Protein AF-A0A959N5Y9-F1 (afdb_monomer)

Radius of gyration: 11.27 Å; Cα contacts (8 Å, |Δi|>4): 130; chains: 1; bounding box: 28×24×29 Å

Mean predicted aligned error: 2.86 Å

pLDDT: mean 93.7, std 3.3, range [83.81, 96.88]

Secondary structure (DSSP, 8-state):
-EEESSSEEEEEEE-SSS-EEEEE--SSPPPBTTBEE-GGGGGG-SEEEEE-SGGG--HHHHHHHHHHHHHT-

Solvent-accessible surface area (backbone atoms only — not comparable to full-atom values): 4124 Å² total; per-residue (Å²): 89,82,41,64,77,82,36,69,18,38,33,47,39,81,73,54,101,65,33,35,34,40,29,31,30,60,92,88,71,81,70,52,89,70,39,34,66,24,67,95,48,50,92,74,16,57,23,23,31,80,33,67,49,78,81,62,69,38,73,64,53,54,49,52,55,50,51,14,56,65,66,22,108

Structure (mmCIF, N/CA/C/O backbone):
data_AF-A0A959N5Y9-F1
#
_entry.id   AF-A0A959N5Y9-F1
#
loop_
_atom_site.group_PDB
_atom_site.id
_atom_site.type_symbol
_atom_site.label_atom_id
_atom_site.label_alt_id
_atom_site.label_comp_id
_atom_site.label_asym_id
_atom_site.label_entity_id
_atom_site.label_seq_id
_atom_site.pdbx_PDB_ins_code
_atom_site.Cartn_x
_atom_site.Cartn_y
_atom_site.Cartn_z
_atom_site.occupancy
_atom_site.B_iso_or_equiv
_atom_site.auth_seq_id
_atom_site.auth_comp_id
_atom_site.auth_asym_id
_atom_site.auth_atom_id
_atom_site.pdbx_PDB_model_num
ATOM 1 N N . VAL A 1 1 ? -0.404 -8.349 5.107 1.00 90.81 1 VAL A N 1
ATOM 2 C CA . VAL A 1 1 ? -0.475 -9.202 3.895 1.00 90.81 1 VAL A CA 1
ATOM 3 C C . VAL A 1 1 ? 0.384 -8.584 2.803 1.00 90.81 1 VAL A C 1
ATOM 5 O O . VAL A 1 1 ? 0.209 -7.410 2.504 1.00 90.81 1 VAL A O 1
ATOM 8 N N . SER A 1 2 ? 1.342 -9.336 2.254 1.00 93.75 2 SER A N 1
ATOM 9 C CA . SER A 1 2 ? 2.230 -8.861 1.182 1.00 93.75 2 SER A CA 1
ATOM 10 C C . SER A 1 2 ? 1.695 -9.280 -0.183 1.00 93.75 2 SER A C 1
ATOM 12 O O . SER A 1 2 ? 1.345 -10.444 -0.363 1.00 93.75 2 SER A O 1
ATOM 14 N N . VAL A 1 3 ? 1.647 -8.342 -1.131 1.00 95.50 3 VAL A N 1
ATOM 15 C CA . VAL A 1 3 ? 1.204 -8.586 -2.508 1.00 95.50 3 VAL A CA 1
ATOM 16 C C . VAL A 1 3 ? 2.391 -8.390 -3.445 1.00 95.50 3 VAL A C 1
ATOM 18 O O . VAL A 1 3 ? 3.087 -7.365 -3.415 1.00 95.50 3 VAL A O 1
ATOM 21 N N . ARG A 1 4 ? 2.660 -9.410 -4.261 1.00 94.94 4 ARG A N 1
ATOM 22 C CA . ARG A 1 4 ? 3.844 -9.479 -5.119 1.00 94.94 4 ARG A CA 1
ATOM 23 C C . ARG A 1 4 ? 3.459 -9.870 -6.538 1.00 94.94 4 ARG A C 1
ATOM 25 O O . ARG A 1 4 ? 2.543 -10.661 -6.735 1.00 94.94 4 ARG A O 1
ATOM 32 N N . ARG A 1 5 ? 4.197 -9.323 -7.505 1.00 93.12 5 ARG A N 1
ATOM 33 C CA . ARG A 1 5 ? 4.250 -9.816 -8.886 1.00 93.12 5 ARG A CA 1
ATOM 34 C C . ARG A 1 5 ? 5.623 -10.456 -9.099 1.00 93.12 5 ARG A C 1
ATOM 36 O O . ARG A 1 5 ? 5.861 -11.533 -8.572 1.00 93.12 5 ARG A O 1
ATOM 43 N N . LYS A 1 6 ? 6.563 -9.760 -9.754 1.00 94.19 6 LYS A N 1
ATOM 44 C CA . LYS A 1 6 ? 7.990 -10.132 -9.754 1.00 94.19 6 LYS A CA 1
ATOM 45 C C . LYS A 1 6 ? 8.708 -9.590 -8.516 1.00 94.19 6 LYS A C 1
ATOM 47 O O . LYS A 1 6 ? 9.594 -10.237 -7.968 1.00 94.19 6 LYS A O 1
ATOM 52 N N . ARG A 1 7 ? 8.300 -8.405 -8.053 1.00 91.75 7 ARG A N 1
ATOM 53 C CA . ARG A 1 7 ? 8.726 -7.785 -6.790 1.00 91.75 7 ARG A CA 1
ATOM 54 C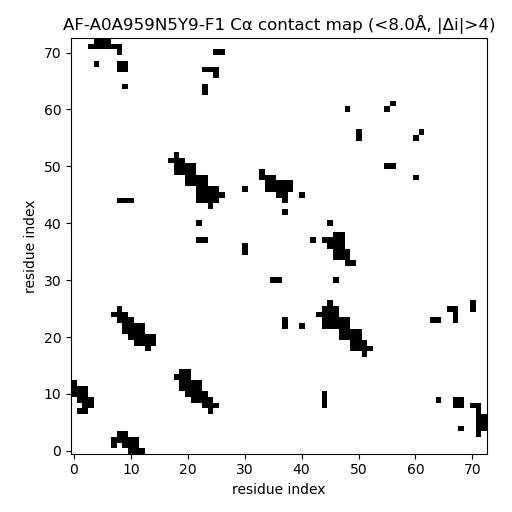 C . ARG A 1 7 ? 7.498 -7.457 -5.936 1.00 91.75 7 ARG A C 1
ATOM 56 O O . ARG A 1 7 ? 6.369 -7.446 -6.429 1.00 91.75 7 ARG A O 1
ATOM 63 N N . GLN A 1 8 ? 7.710 -7.216 -4.644 1.00 93.94 8 GLN A N 1
ATOM 64 C CA . GLN A 1 8 ? 6.656 -6.702 -3.768 1.00 93.94 8 GLN A CA 1
ATOM 65 C C . GLN A 1 8 ? 6.293 -5.276 -4.174 1.00 93.94 8 GLN A C 1
ATOM 67 O O . GLN A 1 8 ? 7.184 -4.432 -4.275 1.00 93.94 8 GLN A O 1
ATOM 72 N N . PHE A 1 9 ? 5.000 -5.029 -4.385 1.00 95.62 9 PHE A N 1
ATOM 73 C CA . PHE A 1 9 ? 4.499 -3.734 -4.853 1.00 95.62 9 PHE A CA 1
ATOM 74 C C . PHE A 1 9 ? 3.404 -3.145 -3.968 1.00 95.62 9 PHE A C 1
ATOM 76 O O . PHE A 1 9 ? 3.234 -1.928 -3.952 1.00 95.62 9 PHE A O 1
ATOM 83 N N . ALA A 1 10 ? 2.707 -3.984 -3.196 1.00 96.12 10 ALA A N 1
ATOM 84 C CA . ALA A 1 10 ? 1.739 -3.529 -2.213 1.00 96.12 10 ALA A CA 1
ATOM 85 C C . ALA A 1 10 ? 1.830 -4.328 -0.908 1.00 96.12 10 ALA A C 1
ATOM 87 O O . ALA A 1 10 ? 2.248 -5.491 -0.879 1.00 96.12 10 ALA A O 1
ATOM 88 N N . PHE A 1 11 ? 1.434 -3.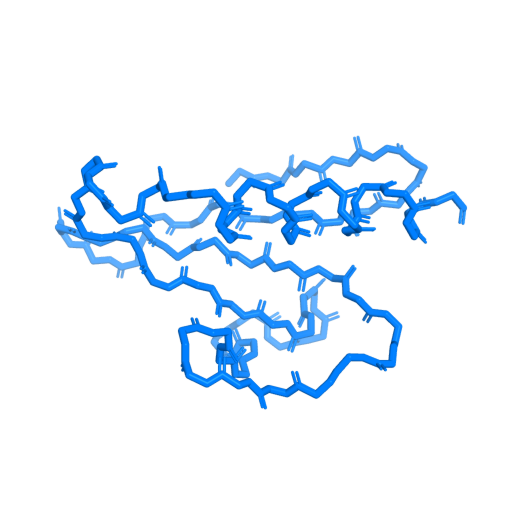686 0.186 1.00 95.50 11 PHE A N 1
ATOM 89 C CA . PHE A 1 11 ? 1.407 -4.273 1.517 1.00 95.50 11 PHE A CA 1
ATOM 90 C C . PHE A 1 11 ? 0.184 -3.776 2.280 1.00 95.50 11 PHE A C 1
ATOM 92 O O . PHE A 1 11 ? -0.035 -2.580 2.391 1.00 95.50 11 PHE A O 1
ATOM 99 N N . ILE A 1 12 ? -0.621 -4.693 2.800 1.00 95.38 12 ILE A N 1
ATOM 100 C CA . ILE A 1 12 ? -1.858 -4.373 3.515 1.00 95.38 12 ILE 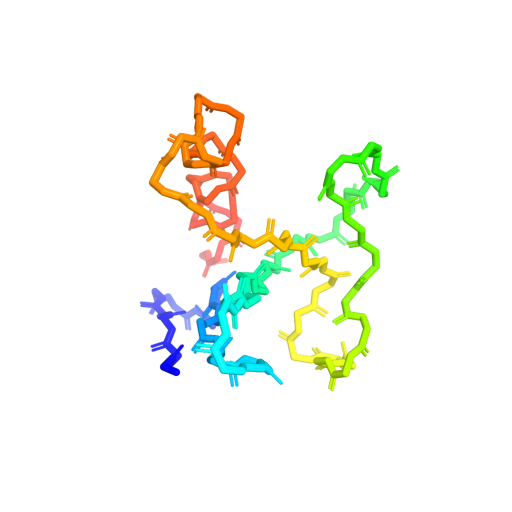A CA 1
ATOM 101 C C . ILE A 1 12 ? -1.635 -4.696 4.988 1.00 95.38 12 ILE A C 1
ATOM 103 O O . ILE A 1 12 ? -1.462 -5.870 5.333 1.00 95.38 12 ILE A O 1
ATOM 107 N N . GLN A 1 13 ? -1.626 -3.683 5.851 1.00 94.56 13 GLN A N 1
ATOM 108 C CA . GLN A 1 13 ? -1.438 -3.846 7.292 1.00 94.56 13 GLN A CA 1
ATOM 109 C C . GLN A 1 13 ? -2.638 -3.281 8.058 1.00 94.56 13 GLN A C 1
ATOM 111 O O . GLN A 1 13 ? -2.933 -2.099 7.918 1.00 94.56 13 GLN A O 1
ATOM 116 N N . PRO A 1 14 ? -3.315 -4.078 8.901 1.00 94.62 14 PRO A N 1
ATOM 117 C CA . PRO A 1 14 ? -4.172 -3.532 9.946 1.00 94.62 14 PRO A CA 1
ATOM 118 C C . PRO A 1 14 ? -3.288 -2.746 10.919 1.00 94.62 14 PRO A C 1
ATOM 120 O O . PRO A 1 14 ? -2.421 -3.326 11.575 1.00 94.62 14 PRO A O 1
ATOM 123 N N . SER A 1 15 ? -3.452 -1.427 10.961 1.00 93.06 15 SER A N 1
ATOM 124 C CA . SER A 1 15 ? -2.583 -0.543 11.749 1.00 93.06 15 SER A CA 1
ATOM 125 C C . SER A 1 15 ? -3.220 -0.113 13.064 1.00 93.06 15 SER A C 1
ATOM 127 O O . SER A 1 15 ? -2.511 0.139 14.034 1.00 93.06 15 SER A O 1
ATOM 129 N N . THR A 1 16 ? -4.550 -0.040 13.114 1.00 94.38 16 THR A N 1
ATOM 130 C CA . THR A 1 16 ? -5.335 0.206 14.333 1.00 94.38 16 THR A CA 1
ATOM 131 C C . THR A 1 16 ? -6.588 -0.672 14.316 1.00 94.38 16 THR A C 1
ATOM 133 O O . THR A 1 16 ? -6.803 -1.452 13.389 1.00 94.38 16 THR A O 1
ATOM 136 N N . LYS A 1 17 ? -7.442 -0.536 15.339 1.00 94.69 17 LYS A N 1
ATOM 137 C CA . LYS A 1 17 ? -8.731 -1.242 15.440 1.00 94.69 17 LYS A CA 1
ATOM 138 C C . LYS A 1 17 ? -9.659 -0.986 14.242 1.00 94.69 17 LYS A C 1
ATOM 140 O O . LYS A 1 17 ? -10.455 -1.849 13.894 1.00 94.69 17 LYS A O 1
ATOM 145 N N . ASP A 1 18 ? -9.571 0.198 13.649 1.00 95.62 18 ASP A N 1
ATOM 146 C CA . ASP A 1 18 ? -10.500 0.742 12.657 1.00 95.62 18 ASP A CA 1
ATOM 147 C C . ASP A 1 18 ? -9.814 1.193 11.355 1.00 95.62 18 ASP A C 1
ATOM 149 O O . ASP A 1 18 ? -10.467 1.756 10.478 1.00 95.62 18 ASP A O 1
ATOM 153 N N . ARG A 1 19 ? -8.502 0.967 11.211 1.00 95.25 19 ARG A N 1
ATOM 154 C CA . ARG A 1 19 ? -7.723 1.439 10.062 1.00 95.25 19 ARG A CA 1
ATOM 155 C C . ARG A 1 19 ? -6.813 0.366 9.496 1.00 95.25 19 ARG A C 1
ATOM 157 O O . ARG A 1 19 ? -6.056 -0.293 10.213 1.00 95.25 19 ARG A O 1
ATOM 164 N N . ILE A 1 20 ? -6.820 0.292 8.174 1.00 95.56 20 ILE A N 1
ATOM 165 C CA . ILE A 1 20 ? -5.865 -0.461 7.375 1.00 95.56 20 ILE A CA 1
ATOM 166 C C . ILE A 1 20 ? -4.969 0.535 6.646 1.00 95.56 20 ILE A C 1
ATOM 168 O O . ILE A 1 20 ? -5.452 1.477 6.023 1.00 95.56 20 ILE A O 1
ATOM 172 N N . ASP A 1 21 ? -3.665 0.300 6.683 1.00 96.25 21 ASP A N 1
ATOM 173 C CA . ASP A 1 21 ? -2.708 1.029 5.866 1.00 96.25 21 ASP A CA 1
ATOM 174 C C . ASP A 1 21 ? -2.344 0.177 4.643 1.00 96.25 21 ASP A C 1
ATOM 176 O O . ASP A 1 21 ? -1.887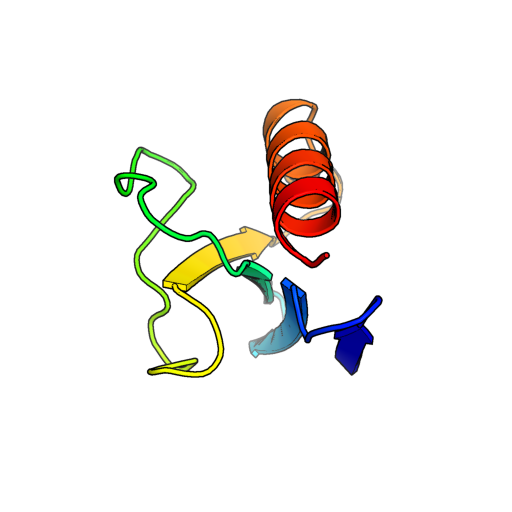 -0.965 4.759 1.00 96.25 21 ASP A O 1
ATOM 180 N N . LEU A 1 22 ? -2.558 0.749 3.458 1.00 96.62 22 LEU A N 1
ATOM 181 C CA . LEU A 1 22 ? -2.125 0.206 2.177 1.00 96.62 22 LEU A CA 1
ATOM 182 C C . LEU A 1 22 ? -0.779 0.833 1.805 1.00 96.62 22 LEU A C 1
ATOM 184 O O . LEU A 1 22 ? -0.719 1.960 1.320 1.00 96.62 22 LEU A O 1
ATOM 188 N N . GLY A 1 23 ? 0.305 0.105 2.037 1.00 96.88 23 GLY A N 1
ATOM 189 C CA . GLY A 1 23 ? 1.632 0.435 1.535 1.00 96.88 23 GLY A CA 1
ATOM 190 C C . GLY A 1 23 ? 1.738 0.163 0.035 1.00 96.88 23 GLY A C 1
ATOM 191 O O . GLY A 1 23 ? 1.288 -0.882 -0.437 1.00 96.88 23 GLY A O 1
ATOM 192 N N . LEU A 1 24 ? 2.352 1.085 -0.704 1.00 96.75 24 LEU A N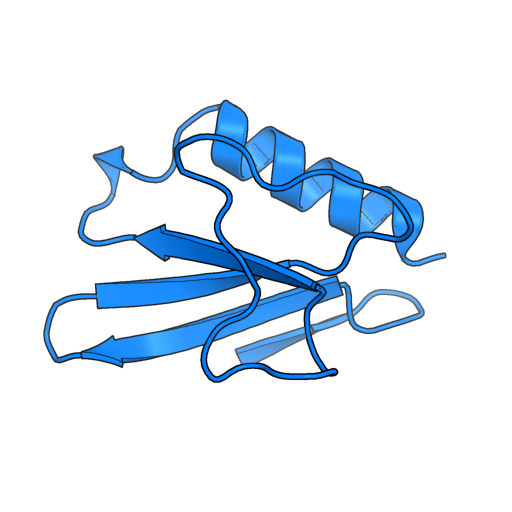 1
ATOM 193 C CA . LEU A 1 24 ? 2.589 0.994 -2.145 1.00 96.75 24 LEU A CA 1
ATOM 194 C C . LEU A 1 24 ? 4.057 1.285 -2.461 1.00 96.75 24 LEU A C 1
ATOM 196 O O . LEU A 1 24 ? 4.690 2.138 -1.829 1.00 96.75 24 LEU A O 1
ATOM 200 N N . LYS A 1 25 ? 4.612 0.574 -3.443 1.00 95.62 25 LYS A N 1
ATOM 201 C CA . LYS A 1 25 ? 5.997 0.752 -3.882 1.00 95.62 25 LYS A CA 1
ATOM 202 C C . LYS A 1 25 ? 6.056 1.300 -5.304 1.00 95.62 25 LYS A C 1
ATOM 204 O O . LYS A 1 25 ? 5.845 0.572 -6.264 1.00 95.62 25 LYS A O 1
ATOM 209 N N . PHE A 1 26 ? 6.416 2.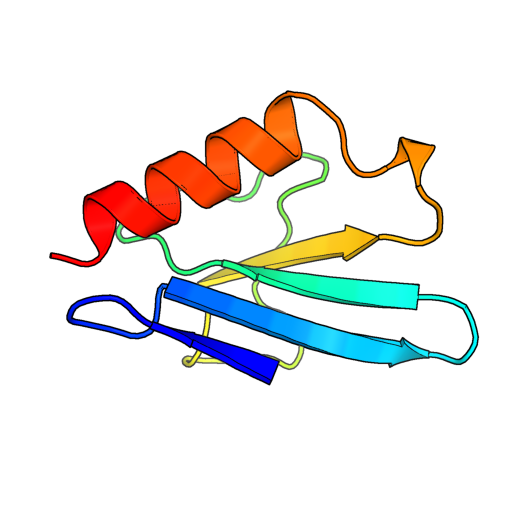573 -5.387 1.00 94.75 26 PHE A N 1
ATOM 210 C CA . PHE A 1 26 ? 6.768 3.308 -6.603 1.00 94.75 26 PHE A CA 1
ATOM 211 C C . PHE A 1 26 ? 8.268 3.594 -6.651 1.00 94.75 26 PHE A C 1
ATOM 213 O O . PHE A 1 26 ? 8.906 3.673 -5.594 1.00 94.75 26 PHE A O 1
ATOM 220 N N . LYS A 1 27 ? 8.807 3.806 -7.854 1.00 89.88 27 LYS A N 1
ATOM 221 C CA . LYS A 1 27 ? 10.199 4.207 -8.098 1.00 89.88 27 LYS A CA 1
ATOM 222 C C . LYS A 1 27 ? 10.416 5.693 -7.804 1.00 89.88 27 LYS A C 1
ATOM 224 O O . LYS A 1 27 ? 11.197 6.005 -6.918 1.00 89.88 27 LYS A O 1
ATOM 229 N N . ASN A 1 28 ? 9.701 6.584 -8.498 1.00 87.88 28 ASN A N 1
ATOM 230 C CA . ASN A 1 28 ? 9.922 8.041 -8.459 1.00 87.88 28 ASN A CA 1
ATOM 231 C C . ASN A 1 28 ? 8.598 8.827 -8.419 1.00 87.88 28 ASN A C 1
ATOM 233 O O . ASN A 1 28 ? 8.356 9.700 -9.251 1.00 87.88 28 ASN A O 1
ATOM 237 N N . LYS A 1 29 ? 7.716 8.499 -7.471 1.00 91.44 29 LYS A N 1
ATOM 238 C CA . LYS A 1 29 ? 6.438 9.200 -7.295 1.00 91.44 29 LYS A CA 1
ATOM 239 C C . LYS A 1 29 ? 6.522 10.174 -6.112 1.00 91.44 29 LYS A C 1
ATOM 241 O O . LYS A 1 29 ? 7.081 9.787 -5.087 1.00 91.44 29 LYS A O 1
ATOM 246 N N . PRO A 1 30 ? 6.015 11.414 -6.227 1.00 91.69 30 PRO A N 1
ATOM 247 C CA . PRO A 1 30 ? 5.923 12.320 -5.090 1.00 91.69 30 PRO A CA 1
ATOM 248 C C . PRO A 1 30 ? 4.748 11.948 -4.179 1.00 91.69 30 PRO A C 1
ATOM 250 O O . PRO A 1 30 ? 3.693 11.499 -4.642 1.00 91.69 30 PRO A O 1
ATOM 253 N N . ILE A 1 31 ? 4.905 12.222 -2.884 1.00 91.75 31 ILE A N 1
ATOM 254 C CA . ILE A 1 31 ? 3.787 12.205 -1.938 1.00 91.75 31 ILE A CA 1
ATOM 255 C C . ILE A 1 31 ? 2.786 13.303 -2.315 1.00 91.75 31 ILE A C 1
ATOM 257 O O . ILE A 1 31 ? 3.176 14.413 -2.678 1.00 91.75 31 ILE A O 1
ATOM 261 N N . SER A 1 32 ? 1.489 13.006 -2.252 1.00 90.06 32 SER A N 1
ATOM 262 C CA . SER A 1 32 ? 0.449 14.004 -2.521 1.00 90.06 32 SER A CA 1
ATOM 263 C C . SER A 1 32 ? -0.883 13.634 -1.877 1.00 90.06 32 SER A C 1
ATOM 265 O O . SER A 1 32 ? -1.422 12.547 -2.090 1.00 90.06 32 SER A O 1
ATOM 267 N N . GLY A 1 33 ? -1.438 14.561 -1.092 1.00 91.25 33 GLY A N 1
ATOM 268 C CA . GLY A 1 33 ? -2.743 14.406 -0.447 1.00 91.25 33 GLY A CA 1
ATOM 269 C C . GLY A 1 33 ? -2.859 13.101 0.348 1.00 91.25 33 GLY A C 1
ATOM 270 O O . GLY A 1 33 ? -2.235 12.953 1.393 1.00 91.25 33 GLY A O 1
ATOM 271 N N . ARG A 1 34 ? -3.660 12.154 -0.162 1.00 93.12 34 ARG A N 1
ATOM 272 C CA . ARG A 1 34 ? -3.904 10.836 0.459 1.00 93.12 34 ARG A CA 1
ATOM 273 C C . ARG A 1 34 ? -2.752 9.838 0.294 1.00 93.12 34 ARG A C 1
ATOM 275 O O . ARG A 1 34 ? -2.732 8.829 0.995 1.00 93.12 34 ARG A O 1
ATOM 282 N N . LEU A 1 35 ? -1.843 10.086 -0.647 1.00 94.44 35 LEU A N 1
ATOM 283 C CA . LEU A 1 35 ? -0.657 9.272 -0.873 1.00 94.44 35 LEU A CA 1
ATOM 284 C C . LEU A 1 35 ? 0.488 9.832 -0.024 1.00 94.44 35 LEU A C 1
ATOM 286 O O . LEU A 1 35 ? 1.228 10.722 -0.444 1.00 94.44 35 LEU A O 1
ATOM 290 N N . GLU A 1 36 ? 0.588 9.332 1.200 1.00 93.81 36 GLU A N 1
ATOM 291 C CA . GLU A 1 36 ? 1.551 9.775 2.203 1.00 93.81 36 GLU A CA 1
ATOM 292 C C . GLU A 1 36 ? 2.887 9.028 2.072 1.00 93.81 36 GLU A C 1
ATOM 294 O O . GLU A 1 36 ? 3.002 8.017 1.373 1.00 93.81 36 GLU A O 1
ATOM 299 N N . ASN A 1 37 ? 3.901 9.490 2.808 1.00 93.31 37 ASN A N 1
ATOM 300 C CA . ASN A 1 37 ? 5.143 8.741 2.993 1.00 93.31 37 ASN A CA 1
ATOM 301 C C . ASN A 1 37 ? 4.849 7.369 3.637 1.00 93.31 37 ASN A C 1
ATOM 303 O O . ASN A 1 37 ? 3.953 7.245 4.470 1.00 93.31 37 ASN A O 1
ATOM 307 N N . SER A 1 38 ? 5.636 6.356 3.270 1.00 90.31 38 SER A N 1
ATOM 308 C CA . SER A 1 38 ? 5.662 4.982 3.797 1.00 90.31 38 SER A CA 1
ATOM 309 C C . SER A 1 38 ? 5.385 4.806 5.300 1.00 90.31 38 SER A C 1
ATOM 311 O O . SER A 1 38 ? 4.835 3.779 5.702 1.00 90.31 38 SER A O 1
ATOM 313 N N . GLY A 1 39 ? 5.727 5.781 6.146 1.00 87.31 39 GLY A N 1
ATOM 314 C CA . GLY A 1 39 ? 5.491 5.721 7.586 1.00 87.31 39 GLY A CA 1
ATOM 315 C C . GLY A 1 39 ? 6.185 4.504 8.215 1.00 87.31 39 GLY A C 1
ATOM 316 O O . GLY A 1 39 ? 7.392 4.350 8.033 1.00 87.31 39 GLY A O 1
ATOM 317 N N . PRO A 1 40 ? 5.464 3.612 8.927 1.00 84.56 40 PRO A N 1
ATOM 318 C CA . PRO A 1 40 ? 6.075 2.458 9.592 1.00 84.56 40 PRO A CA 1
ATOM 319 C C . PRO A 1 40 ? 6.614 1.404 8.612 1.00 84.56 40 PRO A C 1
ATOM 321 O O . PRO A 1 40 ? 7.320 0.490 9.028 1.00 84.56 40 PRO A O 1
ATOM 324 N N . PHE A 1 41 ? 6.295 1.503 7.316 1.00 85.69 41 PHE A N 1
ATOM 325 C CA . PHE A 1 41 ? 6.740 0.530 6.318 1.00 85.69 41 PHE A CA 1
ATOM 326 C C . PHE A 1 41 ? 8.210 0.696 5.904 1.00 85.69 41 PHE A C 1
ATOM 328 O O . PHE A 1 41 ? 8.775 -0.234 5.320 1.00 85.69 41 PHE A O 1
ATOM 335 N N . GLY A 1 42 ? 8.841 1.839 6.197 1.00 84.81 42 GLY A N 1
ATOM 336 C CA . GLY A 1 42 ? 10.255 2.083 5.903 1.00 84.81 42 GLY A CA 1
ATOM 337 C C . GLY A 1 42 ? 10.618 1.795 4.442 1.00 84.81 42 GLY A C 1
ATOM 338 O O . GLY A 1 42 ? 9.946 2.241 3.525 1.00 84.81 42 GLY A O 1
ATOM 339 N N . THR A 1 43 ? 11.665 1.004 4.200 1.00 83.81 43 THR A N 1
ATOM 340 C CA . THR A 1 43 ? 12.152 0.684 2.841 1.00 83.81 43 THR A CA 1
ATOM 341 C C . THR A 1 43 ? 11.307 -0.361 2.094 1.00 83.81 43 THR A C 1
ATOM 343 O O . THR A 1 43 ? 11.530 -0.625 0.902 1.00 83.81 43 THR A O 1
ATOM 346 N N . MET A 1 44 ? 10.324 -0.979 2.763 1.00 85.06 44 MET A N 1
ATOM 347 C CA . MET A 1 44 ? 9.475 -2.005 2.151 1.00 85.06 44 MET A CA 1
ATOM 348 C C . MET A 1 44 ? 8.521 -1.404 1.118 1.00 85.06 44 MET A C 1
ATOM 350 O O . MET A 1 44 ? 8.357 -1.982 0.043 1.00 85.06 44 MET A O 1
ATOM 354 N N . CYS A 1 45 ? 7.944 -0.241 1.421 1.00 89.94 45 CYS A N 1
ATOM 355 C CA . CYS A 1 45 ? 7.044 0.521 0.554 1.00 89.94 45 CYS A CA 1
ATOM 356 C C . CYS A 1 45 ? 7.541 1.964 0.487 1.00 89.94 45 CYS A C 1
ATOM 358 O O . CYS A 1 45 ? 8.084 2.447 1.465 1.00 89.94 45 CYS A O 1
ATOM 360 N N . SER A 1 46 ? 7.353 2.671 -0.623 1.00 93.12 46 SER A N 1
ATOM 361 C CA . SER A 1 46 ? 7.732 4.092 -0.680 1.00 93.12 46 SER A CA 1
ATOM 362 C C . SER A 1 46 ? 6.616 5.007 -0.176 1.00 93.12 46 SER A C 1
ATOM 364 O O . SER A 1 46 ? 6.886 6.083 0.352 1.00 93.12 46 SER A O 1
ATOM 366 N N . HIS A 1 47 ? 5.368 4.558 -0.285 1.00 96.50 47 HIS A N 1
ATOM 367 C CA . HIS A 1 47 ? 4.186 5.341 0.041 1.00 96.50 47 HIS A CA 1
ATOM 368 C C . HIS A 1 47 ? 3.196 4.527 0.867 1.00 96.50 47 HIS A C 1
ATOM 370 O O . HIS A 1 47 ? 3.264 3.293 0.900 1.00 96.50 47 HIS A O 1
ATOM 376 N N . ARG A 1 48 ? 2.247 5.215 1.501 1.00 96.06 48 ARG A N 1
ATOM 377 C CA . ARG A 1 48 ? 1.079 4.589 2.120 1.00 96.06 48 ARG A CA 1
ATOM 378 C C . ARG A 1 48 ? -0.199 5.366 1.832 1.00 96.06 48 ARG A C 1
ATOM 380 O O . ARG A 1 48 ? -0.173 6.579 1.651 1.00 96.06 48 ARG A O 1
ATOM 387 N N . VAL A 1 49 ? -1.317 4.657 1.891 1.00 96.38 49 VAL A N 1
ATOM 388 C CA . VAL A 1 49 ? -2.663 5.222 1.936 1.00 96.38 49 VAL A CA 1
ATOM 389 C C . VAL A 1 49 ? -3.372 4.663 3.162 1.00 96.38 49 VAL A C 1
ATOM 391 O O . VAL A 1 49 ? -3.439 3.448 3.343 1.00 96.38 49 VAL A O 1
ATOM 394 N N . GLN A 1 50 ? -3.905 5.544 4.002 1.00 96.00 50 GLN A N 1
ATOM 395 C CA . GLN A 1 50 ? -4.732 5.157 5.143 1.00 96.00 50 GLN A CA 1
ATOM 396 C C . GLN A 1 50 ? -6.179 4.911 4.679 1.00 96.00 50 GLN A C 1
ATOM 398 O O . GLN A 1 50 ? -6.774 5.760 4.010 1.00 96.00 50 GLN A O 1
ATOM 403 N N . ILE A 1 51 ? -6.745 3.757 5.035 1.00 96.56 51 ILE A N 1
ATOM 404 C CA . ILE A 1 51 ? -8.105 3.320 4.689 1.00 96.56 51 ILE A CA 1
ATOM 405 C C . ILE A 1 51 ? -8.856 3.045 5.996 1.00 96.56 51 ILE A C 1
ATOM 407 O O . ILE A 1 51 ? -8.484 2.147 6.751 1.00 96.56 51 ILE A O 1
ATOM 411 N N . LYS A 1 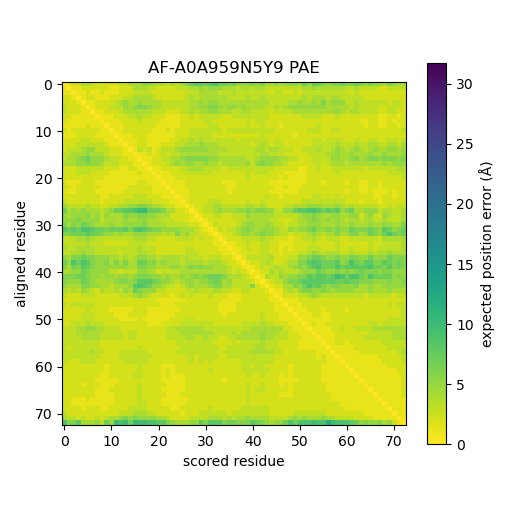52 ? -9.906 3.821 6.275 1.00 96.50 52 LYS A N 1
ATOM 412 C CA . LYS A 1 52 ? -10.759 3.678 7.471 1.00 96.50 52 LYS A CA 1
ATOM 413 C C . LYS A 1 52 ? -12.147 3.139 7.136 1.00 96.50 52 LYS A C 1
ATOM 415 O O . LYS A 1 52 ? -12.840 2.605 7.993 1.00 96.50 52 LYS A O 1
ATOM 420 N N . SER A 1 53 ? -12.574 3.284 5.887 1.00 96.00 53 SER A N 1
ATOM 421 C CA . SER A 1 53 ? -13.875 2.828 5.414 1.00 96.00 53 SER A CA 1
ATOM 422 C C . SER A 1 53 ? -13.806 2.333 3.974 1.00 96.00 53 SER A C 1
ATOM 424 O O . SER A 1 53 ? -12.874 2.633 3.234 1.00 96.00 53 SER A O 1
ATOM 426 N N . VAL A 1 54 ? -14.838 1.615 3.531 1.00 94.62 54 VAL A N 1
ATOM 427 C CA . VAL A 1 54 ? -14.932 1.141 2.139 1.00 94.62 54 VAL A CA 1
ATOM 428 C C . VAL A 1 54 ? -14.949 2.307 1.140 1.00 94.62 54 VAL A C 1
ATOM 430 O O . VAL A 1 54 ? -14.411 2.184 0.045 1.00 94.62 54 VAL A O 1
ATOM 433 N N . LYS A 1 55 ? -15.500 3.465 1.529 1.00 95.06 55 LYS A N 1
ATOM 434 C CA . LYS A 1 55 ? -15.561 4.670 0.683 1.00 95.06 55 LYS A CA 1
ATOM 435 C C . LYS A 1 55 ? -14.180 5.254 0.378 1.00 95.06 55 LYS A C 1
ATOM 437 O O . LYS A 1 55 ? -14.026 5.959 -0.612 1.00 95.06 55 LYS A O 1
ATOM 442 N N . ASP A 1 56 ? -13.186 4.939 1.206 1.00 94.75 56 ASP A N 1
ATOM 443 C CA . ASP A 1 56 ? -11.809 5.385 1.014 1.00 94.75 56 ASP A CA 1
ATOM 444 C C . ASP A 1 56 ? -11.124 4.653 -0.149 1.00 94.75 56 ASP A C 1
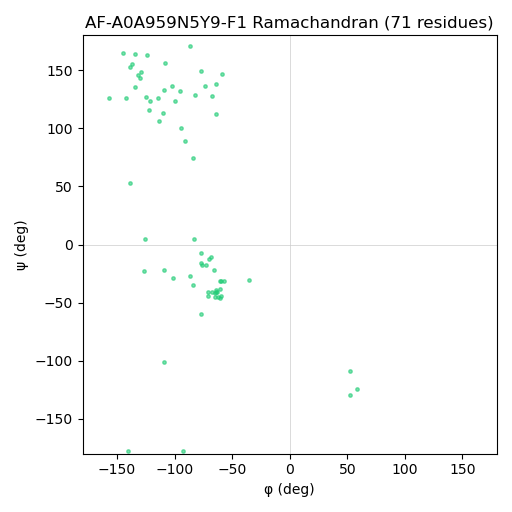ATOM 446 O O . ASP A 1 56 ? -10.111 5.143 -0.652 1.00 94.75 56 ASP A O 1
ATOM 450 N N . VAL A 1 57 ? -11.662 3.511 -0.595 1.00 95.44 57 VAL A N 1
ATOM 451 C CA . VAL A 1 57 ? -11.191 2.778 -1.778 1.00 95.44 57 VAL A CA 1
ATOM 452 C C . VAL A 1 57 ? -11.828 3.391 -3.025 1.00 95.44 57 VAL A C 1
ATOM 454 O O . VAL A 1 57 ? -12.773 2.864 -3.609 1.00 95.44 57 VAL A O 1
ATOM 457 N N . ASP A 1 58 ? -11.320 4.559 -3.400 1.00 95.44 58 ASP A N 1
ATOM 458 C CA . ASP A 1 58 ? -11.784 5.319 -4.555 1.00 95.44 58 ASP A CA 1
ATOM 459 C C . ASP A 1 58 ? -10.983 4.991 -5.831 1.00 95.44 58 ASP A C 1
ATOM 461 O O . ASP A 1 58 ? -10.071 4.156 -5.854 1.00 95.44 58 ASP A O 1
ATOM 465 N N . LYS A 1 59 ? -11.318 5.684 -6.925 1.00 96.69 59 LYS A N 1
ATOM 466 C CA . LYS A 1 59 ? -10.637 5.525 -8.217 1.00 96.69 59 LYS A CA 1
ATOM 467 C C . LYS A 1 59 ? -9.140 5.843 -8.143 1.00 96.69 59 LYS A C 1
ATOM 469 O O . LYS A 1 59 ? -8.374 5.224 -8.876 1.00 96.69 59 LYS A O 1
ATOM 474 N N . ASN A 1 60 ? -8.718 6.760 -7.270 1.00 95.00 60 ASN A N 1
ATOM 475 C CA . ASN A 1 60 ? -7.308 7.119 -7.122 1.00 95.00 60 ASN A CA 1
ATOM 476 C C . ASN A 1 60 ? -6.535 5.985 -6.450 1.00 95.00 60 ASN A C 1
ATOM 478 O O . ASN A 1 60 ? -5.476 5.601 -6.937 1.00 95.00 60 ASN A O 1
ATOM 482 N N . VAL A 1 61 ? -7.091 5.389 -5.390 1.00 95.56 61 VAL A N 1
ATOM 483 C CA . VAL A 1 61 ? -6.475 4.238 -4.709 1.00 95.56 61 VAL A CA 1
ATOM 484 C C . VAL A 1 61 ? -6.304 3.059 -5.665 1.00 95.56 61 VAL A C 1
ATOM 486 O O . VAL A 1 61 ? -5.232 2.453 -5.711 1.00 95.56 61 VAL A O 1
ATOM 489 N N . VAL A 1 62 ? -7.327 2.761 -6.470 1.00 96.50 62 VAL A N 1
ATOM 490 C CA . VAL A 1 62 ? -7.250 1.693 -7.479 1.00 96.50 62 VAL A CA 1
ATOM 491 C C . VAL A 1 62 ? -6.215 2.023 -8.560 1.00 96.50 62 VAL A C 1
ATOM 493 O O . VAL A 1 62 ? -5.436 1.148 -8.941 1.00 96.50 62 VAL A O 1
ATOM 496 N N . ALA A 1 63 ? -6.161 3.274 -9.025 1.00 96.81 63 ALA A N 1
ATOM 497 C CA . ALA A 1 63 ? -5.173 3.713 -10.008 1.00 96.81 63 ALA A CA 1
ATOM 498 C C . ALA A 1 63 ? -3.736 3.586 -9.478 1.00 96.81 63 ALA A C 1
ATOM 500 O O . ALA A 1 63 ? -2.886 3.023 -10.161 1.00 96.81 63 ALA A O 1
ATOM 501 N N . TRP A 1 64 ? -3.472 4.017 -8.243 1.00 96.62 64 TRP A N 1
ATOM 502 C CA . TRP A 1 64 ? -2.158 3.890 -7.607 1.00 96.62 64 TRP A CA 1
ATOM 503 C C . TRP A 1 64 ? -1.748 2.436 -7.384 1.00 96.62 64 TRP A C 1
ATOM 505 O O . TRP A 1 64 ? -0.589 2.083 -7.591 1.00 96.62 64 TRP A O 1
ATOM 515 N N . LEU A 1 65 ? -2.687 1.571 -6.995 1.00 96.12 65 LEU A N 1
ATOM 516 C CA . LEU A 1 65 ? -2.414 0.143 -6.860 1.00 96.12 65 LEU A CA 1
ATOM 517 C C . LEU A 1 65 ? -2.036 -0.485 -8.210 1.00 96.12 65 LEU A C 1
ATOM 519 O O . LEU A 1 65 ? -1.108 -1.293 -8.273 1.00 96.12 65 LEU A O 1
ATOM 523 N N . LYS A 1 66 ? -2.729 -0.094 -9.286 1.00 96.62 66 LYS A N 1
ATOM 524 C CA . LYS A 1 66 ? -2.426 -0.534 -10.652 1.00 96.62 66 LYS A CA 1
ATOM 525 C C . LYS A 1 66 ? -1.062 -0.026 -11.126 1.00 96.62 66 LYS A C 1
ATOM 527 O O . LYS A 1 66 ? -0.278 -0.810 -11.645 1.00 96.62 66 LYS A O 1
ATOM 532 N N . GLU A 1 67 ? -0.752 1.243 -10.893 1.00 96.06 67 GLU A N 1
ATOM 533 C CA . GLU A 1 67 ? 0.543 1.841 -11.235 1.00 96.06 67 GLU A CA 1
ATOM 534 C C . GLU A 1 67 ? 1.695 1.132 -10.497 1.00 96.06 67 GLU A C 1
ATOM 536 O O . GLU A 1 67 ? 2.667 0.707 -11.120 1.00 96.06 67 GLU A O 1
ATOM 541 N N . ALA A 1 68 ? 1.548 0.875 -9.191 1.00 96.19 68 ALA A N 1
ATOM 542 C CA . ALA A 1 68 ? 2.531 0.105 -8.426 1.00 96.19 68 ALA A CA 1
ATOM 543 C C . ALA A 1 68 ? 2.702 -1.324 -8.980 1.00 96.19 68 ALA A C 1
ATOM 545 O O . ALA A 1 68 ? 3.817 -1.845 -9.046 1.00 96.19 68 ALA A O 1
ATOM 546 N N . TYR A 1 69 ? 1.611 -1.965 -9.412 1.00 96.69 69 TYR A N 1
ATOM 547 C CA . TYR A 1 69 ? 1.653 -3.276 -10.065 1.00 96.69 69 TYR A CA 1
ATOM 548 C C . TYR A 1 69 ? 2.405 -3.246 -11.407 1.00 96.69 69 TYR A C 1
ATOM 550 O O . TYR A 1 69 ? 3.170 -4.170 -11.706 1.00 96.69 69 TYR A O 1
ATOM 558 N N . GLU A 1 70 ? 2.220 -2.207 -12.216 1.00 96.06 70 GLU A N 1
ATOM 559 C CA . GLU A 1 70 ? 2.903 -2.037 -13.502 1.00 96.06 70 GLU A CA 1
ATOM 560 C C . GLU A 1 70 ? 4.408 -1.792 -13.318 1.00 96.06 70 GLU A C 1
ATOM 562 O O . GLU A 1 70 ? 5.220 -2.417 -14.000 1.00 96.06 70 GLU A O 1
ATOM 567 N N . GLU A 1 71 ? 4.802 -0.993 -12.324 1.00 95.44 71 GLU A N 1
ATOM 568 C CA . GLU A 1 71 ? 6.213 -0.738 -12.002 1.00 95.44 71 GLU A CA 1
ATOM 569 C C . GLU A 1 71 ? 6.957 -1.942 -11.393 1.00 95.44 71 GLU A C 1
ATOM 571 O O . GLU A 1 71 ? 8.190 -1.918 -11.288 1.00 95.44 71 GLU A O 1
ATOM 576 N N . SER A 1 72 ? 6.227 -2.987 -10.983 1.00 92.94 72 SER A N 1
ATOM 577 C CA . SER A 1 72 ? 6.748 -4.137 -10.227 1.00 92.94 72 SER A CA 1
ATOM 578 C C . SER A 1 72 ? 7.410 -5.246 -11.057 1.00 92.94 72 SER 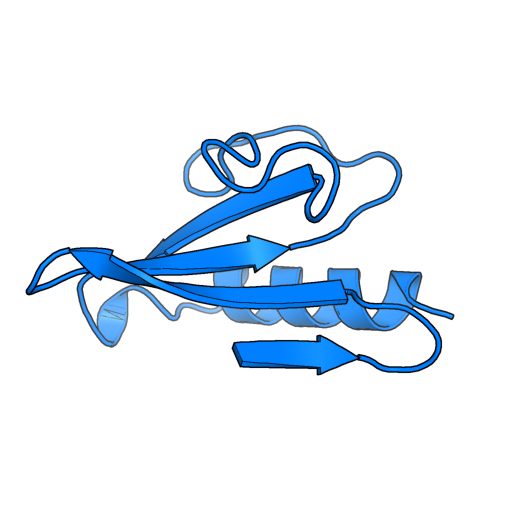A C 1
ATOM 580 O O . SER A 1 72 ? 7.783 -6.285 -10.492 1.00 92.94 72 SER A O 1
ATOM 582 N N . ILE A 1 73 ? 7.541 -5.043 -12.373 1.00 89.31 73 ILE A N 1
ATOM 583 C CA . ILE A 1 73 ? 8.255 -5.919 -13.324 1.00 89.31 73 ILE A CA 1
ATOM 584 C C . ILE A 1 73 ? 9.777 -5.674 -13.286 1.00 89.31 73 ILE A C 1
ATOM 586 O O . ILE A 1 73 ? 10.212 -4.551 -12.949 1.00 89.31 73 ILE A O 1
#

Foldseek 3Di:
DFDADLHTAWDWDPPDPQKIKIFGADDDDDQDDQFAARVPCPPRGGTIGIDRDPVSCDPVVVVRSVNSVVRRD

Nearest PDB structures (foldseek):
  8iao-assembly1_Q  TM=3.252E-01  e=4.567E+00  Mus musculus
  6xl5-assembly1_D  TM=2.808E-01  e=8.547E+00  Escherichia coli O157:H7

Sequence (73 aa):
VSVRRKRQFAFIQPSTKDRIDLGLKFKNKPISGRLENSGPFGTMCSHRVQIKSVKDVDKNVVAWLKEAYEESI